Protein AF-A0A3B8P3C4-F1 (afdb_monomer_lite)

Sequence (128 aa):
MASTQLSDIFVADYYGTLEPVNSPEKTAVYESGIITRSATLDNIAKNGQGTSEISYWQDLDADEAPNISNDDPDDLGAVGKAEQGSMRARTLYLNKGYGVSDLTAELANAEPMQHIRNRFGTYWTRQW

pLDDT: mean 76.13, std 11.26, range [45.66, 89.75]

Secondary structure (DSSP, 8-state):
-----GGGS------------------HHHHTTSS---HHHHHHHHH--SEEEEEEEPPP-TTSPPPPP-S-TT-PPPPP---EEEEEEE-----------HHHHHHSSS-HHHHHHHHHHHHHHT--

Radius of gyration: 34.05 Å; chains: 1; bounding box: 85×37×102 Å

Foldseek 3Di:
DDDDDPVNDDDDDDDDDDDDDDDPDDLVVVVVCPDDDDPVVVVCLVPHAFKDKDKDKDDWDPPDDDDDDDDPPPDDDDDGDIDMDMDMDTHDDDDDDDDDDPVRCVPDPDRVVVVCVVCVVVVVSNVD

Structure (mmCIF, N/CA/C/O backbone):
data_AF-A0A3B8P3C4-F1
#
_entry.id   AF-A0A3B8P3C4-F1
#
loop_
_atom_site.group_PDB
_atom_site.id
_atom_site.type_symbol
_atom_site.label_atom_id
_atom_site.label_alt_id
_atom_site.label_comp_id
_atom_site.label_asym_id
_atom_site.label_entity_id
_atom_site.label_seq_id
_atom_site.pdbx_PDB_ins_code
_atom_site.Cartn_x
_atom_site.Cartn_y
_atom_site.Cartn_z
_atom_site.occupancy
_atom_site.B_iso_or_equiv
_atom_site.auth_seq_id
_atom_site.auth_comp_id
_atom_site.auth_asym_id
_atom_site.auth_atom_id
_atom_site.pdbx_PDB_model_num
ATOM 1 N N . MET A 1 1 ? -54.503 -25.398 50.250 1.00 50.31 1 MET A N 1
ATOM 2 C CA . MET A 1 1 ? -53.144 -24.949 50.617 1.00 50.31 1 MET A CA 1
ATOM 3 C C . MET A 1 1 ? -52.669 -24.013 49.527 1.00 50.31 1 MET A C 1
ATOM 5 O O . MET A 1 1 ? -52.810 -24.372 48.365 1.00 50.31 1 MET A O 1
ATOM 9 N N . ALA A 1 2 ? -52.205 -22.815 49.880 1.00 52.56 2 ALA A N 1
ATOM 10 C CA . ALA A 1 2 ? -51.597 -21.914 48.908 1.00 52.56 2 ALA A CA 1
ATOM 11 C C . ALA A 1 2 ? -50.245 -22.509 48.485 1.00 52.56 2 ALA A C 1
ATOM 13 O O . ALA A 1 2 ? -49.425 -22.831 49.341 1.00 52.56 2 ALA A O 1
ATOM 14 N N . SER A 1 3 ? -50.069 -22.725 47.184 1.00 59.00 3 SER A N 1
ATOM 15 C CA . SER A 1 3 ? -48.828 -23.209 46.579 1.00 59.00 3 SER A CA 1
ATOM 16 C C . SER A 1 3 ? -48.204 -22.045 45.835 1.00 59.00 3 SER A C 1
ATOM 18 O O . SER A 1 3 ? -48.900 -21.422 45.036 1.00 59.00 3 SER A O 1
ATOM 20 N N . THR A 1 4 ? -46.921 -21.782 46.068 1.00 52.06 4 THR A N 1
ATOM 21 C CA . THR A 1 4 ? -46.138 -20.818 45.288 1.00 52.06 4 THR A CA 1
ATOM 22 C C . THR A 1 4 ? -46.228 -21.171 43.803 1.00 52.06 4 THR A C 1
ATOM 24 O O . THR A 1 4 ? -46.015 -22.327 43.425 1.00 52.06 4 THR A O 1
ATOM 27 N N . GLN A 1 5 ? -46.591 -20.196 42.974 1.00 59.31 5 GLN A N 1
ATOM 28 C CA . GLN A 1 5 ? -46.675 -20.310 41.521 1.00 59.31 5 GLN A CA 1
ATOM 29 C C . GLN A 1 5 ? -45.519 -19.555 40.863 1.00 59.31 5 GLN A C 1
ATOM 31 O O . GLN A 1 5 ? -44.868 -18.720 41.483 1.00 59.31 5 GLN A O 1
ATOM 36 N N . LEU A 1 6 ? -45.259 -19.832 39.584 1.00 57.22 6 LEU A N 1
ATOM 37 C CA . LEU A 1 6 ? -44.193 -19.166 38.825 1.00 57.22 6 LEU A CA 1
ATOM 38 C C . LEU A 1 6 ? -44.382 -17.634 38.761 1.00 57.22 6 LEU A C 1
ATOM 40 O O . LEU A 1 6 ? -43.407 -16.908 38.627 1.00 57.22 6 LEU A O 1
ATOM 44 N N . SER A 1 7 ? -45.617 -17.143 38.918 1.00 68.25 7 SER A N 1
ATOM 45 C CA . SER A 1 7 ? -45.950 -15.717 39.057 1.00 68.25 7 SER A CA 1
ATOM 46 C C . SER A 1 7 ? -45.472 -15.080 40.364 1.00 68.25 7 SER A C 1
ATOM 48 O O . SER A 1 7 ? -45.366 -13.860 40.436 1.00 68.25 7 SER A O 1
ATOM 50 N N . ASP A 1 8 ? -45.202 -15.888 41.390 1.00 48.47 8 ASP A N 1
ATOM 51 C CA . ASP A 1 8 ? -44.795 -15.434 42.725 1.00 48.47 8 ASP A CA 1
ATOM 52 C C . ASP A 1 8 ? -43.263 -15.371 42.865 1.00 48.47 8 ASP A C 1
ATOM 54 O O . ASP A 1 8 ? -42.740 -15.053 43.934 1.00 48.47 8 ASP A O 1
ATOM 58 N N . ILE A 1 9 ? -42.531 -15.702 41.794 1.00 46.72 9 ILE A N 1
ATOM 59 C CA . ILE A 1 9 ? -41.072 -15.792 41.757 1.00 46.72 9 ILE A CA 1
ATOM 60 C C . ILE A 1 9 ? -40.543 -14.726 40.795 1.00 46.72 9 ILE A C 1
ATOM 62 O O . ILE A 1 9 ? -40.949 -14.653 39.638 1.00 46.72 9 ILE A O 1
ATOM 66 N N . PHE A 1 10 ? -39.610 -13.899 41.269 1.00 45.66 10 PHE A N 1
ATOM 67 C CA . PHE A 1 10 ? -38.938 -12.905 40.437 1.00 45.66 10 PHE A CA 1
ATOM 68 C C . PHE A 1 10 ? -37.973 -13.612 39.474 1.00 45.66 10 PHE A C 1
ATOM 70 O O . PHE A 1 10 ? -36.942 -14.141 39.893 1.00 45.66 10 PHE A O 1
ATOM 77 N N . VAL A 1 11 ? -38.318 -13.650 38.186 1.00 53.03 11 VAL A N 1
ATOM 78 C CA . VAL A 1 11 ? -37.453 -14.194 37.131 1.00 53.03 11 VAL A CA 1
ATOM 79 C C . VAL A 1 11 ? -36.516 -13.078 36.678 1.00 53.03 11 VAL A C 1
ATOM 81 O O . VAL A 1 11 ? -36.939 -12.140 36.009 1.00 53.03 11 VAL A O 1
ATOM 84 N N . ALA A 1 12 ? -35.253 -13.147 37.096 1.00 48.38 12 ALA A N 1
ATOM 85 C CA . ALA A 1 12 ? -34.224 -12.228 36.626 1.00 48.38 12 ALA A CA 1
ATOM 86 C C . ALA A 1 12 ? -33.730 -12.658 35.236 1.00 48.38 12 ALA A C 1
ATOM 88 O O . ALA A 1 12 ? -33.422 -13.833 35.025 1.00 48.38 12 ALA A O 1
ATOM 89 N N . ASP A 1 13 ? -33.613 -11.705 34.311 1.00 60.41 13 ASP A N 1
ATOM 90 C CA . ASP A 1 13 ? -32.976 -11.940 33.017 1.00 60.41 13 ASP A CA 1
ATOM 91 C C . ASP A 1 13 ? -31.482 -12.220 33.223 1.00 60.41 13 ASP A C 1
ATOM 93 O O . ASP A 1 13 ? -30.735 -11.400 33.764 1.00 60.41 13 ASP A O 1
ATOM 97 N N . TYR A 1 14 ? -31.037 -13.403 32.801 1.00 51.47 14 TYR A N 1
ATOM 98 C CA . TYR A 1 14 ? -29.622 -13.753 32.783 1.00 51.47 14 TYR A CA 1
ATOM 99 C C . TYR A 1 14 ? -28.960 -13.106 31.563 1.00 51.47 14 TYR A C 1
ATOM 101 O O . TYR A 1 14 ? -29.107 -13.574 30.434 1.00 51.47 14 TYR A O 1
ATOM 109 N N . TYR A 1 15 ? -28.207 -12.033 31.792 1.00 54.00 15 TYR A N 1
ATOM 110 C CA . TYR A 1 15 ? -27.326 -11.461 30.779 1.00 54.00 15 TYR A CA 1
ATOM 111 C C . TYR A 1 15 ? -26.005 -12.234 30.789 1.00 54.00 15 TYR A C 1
ATOM 113 O O . TYR A 1 15 ? -25.151 -12.024 31.649 1.00 54.00 15 TYR A O 1
ATOM 121 N N . GLY A 1 16 ? -25.863 -13.174 29.853 1.00 54.38 16 GLY A N 1
ATOM 122 C CA . GLY A 1 16 ? -24.617 -13.907 29.640 1.00 54.38 16 GLY A CA 1
ATOM 123 C C . GLY A 1 16 ? -23.479 -12.998 29.167 1.00 54.38 16 GLY A C 1
ATOM 124 O O . GLY A 1 16 ? -23.696 -11.879 28.697 1.00 54.38 16 GLY A O 1
ATOM 125 N N . THR A 1 17 ? -22.248 -13.491 29.277 1.00 56.47 17 THR A N 1
ATOM 126 C CA . THR A 1 17 ? -21.061 -12.801 28.767 1.00 56.47 17 THR A CA 1
ATOM 127 C C . THR A 1 17 ? -21.176 -12.558 27.260 1.00 56.47 17 THR A C 1
ATOM 129 O O . THR A 1 17 ? -21.578 -13.439 26.498 1.00 56.47 17 THR A O 1
ATOM 132 N N . LEU A 1 18 ? -20.829 -11.346 26.821 1.00 60.94 18 LEU A N 1
ATOM 133 C CA . LEU A 1 18 ? -20.836 -10.978 25.406 1.00 60.94 18 LEU A CA 1
ATOM 134 C C . LEU A 1 18 ? -19.676 -11.674 24.686 1.00 60.94 18 LEU A C 1
ATOM 136 O O . LEU A 1 18 ? -18.533 -11.215 24.744 1.00 60.94 18 LEU A O 1
ATOM 140 N N . GLU A 1 19 ? -19.970 -12.772 23.992 1.00 62.88 19 GLU A N 1
ATOM 141 C CA . GLU A 1 19 ? -18.976 -13.447 23.163 1.00 62.88 19 GLU A CA 1
ATOM 142 C C . GLU A 1 19 ? -18.630 -12.603 21.924 1.00 62.88 19 GLU A C 1
ATOM 144 O O . GLU A 1 19 ? -19.512 -12.103 21.214 1.00 62.88 19 GLU A O 1
ATOM 149 N N . PRO A 1 20 ? -17.338 -12.422 21.621 1.00 61.97 20 PRO A N 1
ATOM 150 C CA . PRO A 1 20 ? -16.914 -11.550 20.544 1.00 61.97 20 PRO A CA 1
ATOM 151 C C . PRO A 1 20 ? -17.079 -12.250 19.176 1.00 61.97 20 PRO A C 1
ATOM 153 O O . PRO A 1 20 ? -16.346 -13.179 18.847 1.00 61.97 20 PRO A O 1
ATOM 156 N N . VAL A 1 21 ? -17.972 -11.757 18.306 1.00 69.31 21 VAL A N 1
ATOM 157 C CA . VAL A 1 21 ? -18.199 -12.326 16.956 1.00 69.31 21 VAL A CA 1
ATOM 158 C C . VAL A 1 21 ? -17.072 -11.943 15.995 1.00 69.31 21 VAL A C 1
ATOM 160 O O . VAL A 1 21 ? -16.884 -10.770 15.671 1.00 69.31 21 VAL A O 1
ATOM 163 N N . ASN A 1 22 ? -16.246 -12.901 15.576 1.00 65.88 22 ASN A N 1
ATOM 164 C CA . ASN A 1 22 ? -15.183 -12.664 14.591 1.00 65.88 22 ASN A CA 1
ATOM 165 C C . ASN A 1 22 ? -15.761 -12.649 13.168 1.00 65.88 22 ASN A C 1
ATOM 167 O O . ASN A 1 22 ? -16.522 -13.541 12.807 1.00 65.88 22 ASN A O 1
ATOM 171 N N . SER A 1 23 ? -15.367 -11.672 12.342 1.00 69.25 23 SER A N 1
ATOM 172 C CA . SER A 1 23 ? -15.665 -11.742 10.902 1.00 69.25 23 SER A CA 1
ATOM 173 C C . SER A 1 23 ? -14.851 -12.887 10.271 1.00 69.25 23 SER A C 1
ATOM 175 O O . SER A 1 23 ? -13.637 -12.926 10.511 1.00 69.25 23 SER A O 1
ATOM 177 N N . PRO A 1 24 ? -15.476 -13.789 9.485 1.00 61.53 24 PRO A N 1
ATOM 178 C CA . PRO A 1 24 ? -14.837 -14.974 8.902 1.00 61.53 24 PRO A CA 1
ATOM 179 C C . PRO A 1 24 ? -13.976 -14.683 7.658 1.00 61.53 24 PRO A C 1
ATOM 181 O O . PRO A 1 24 ? -13.549 -15.608 6.969 1.00 61.53 24 PRO A O 1
ATOM 184 N N . GLU A 1 25 ? -13.718 -13.415 7.341 1.00 66.56 25 GLU A N 1
ATOM 185 C CA . GLU A 1 25 ? -12.934 -13.022 6.170 1.00 66.56 25 GLU A CA 1
ATOM 186 C C . GLU A 1 25 ? -11.471 -13.479 6.273 1.00 66.56 25 GLU A C 1
ATOM 188 O O . GLU A 1 25 ? -10.731 -13.062 7.171 1.00 66.56 25 GLU A O 1
ATOM 193 N N . LYS A 1 26 ? -11.049 -14.310 5.310 1.00 62.34 26 LYS A N 1
ATOM 194 C CA . LYS A 1 26 ? -9.643 -14.650 5.070 1.00 62.34 26 LYS A CA 1
ATOM 195 C C . LYS A 1 26 ? -8.988 -13.583 4.197 1.00 62.34 26 LYS A C 1
ATOM 197 O O . LYS A 1 26 ? -9.510 -13.224 3.144 1.00 62.34 26 LYS A O 1
ATOM 202 N N . THR A 1 27 ? -7.803 -13.136 4.589 1.00 65.06 27 THR A N 1
ATOM 203 C CA . THR A 1 27 ? -6.969 -12.170 3.856 1.00 65.06 27 THR A CA 1
ATOM 204 C C . THR A 1 27 ? -6.192 -12.848 2.723 1.00 65.06 27 THR A C 1
ATOM 206 O O . THR A 1 27 ? -4.969 -12.774 2.656 1.00 65.06 27 THR A O 1
ATOM 209 N N . ALA A 1 28 ? -6.910 -13.519 1.816 1.00 65.19 28 ALA A N 1
ATOM 210 C CA . ALA A 1 28 ? -6.317 -14.316 0.740 1.00 65.19 28 ALA A CA 1
ATOM 211 C C . ALA A 1 28 ? -5.484 -13.480 -0.249 1.00 65.19 28 ALA A C 1
ATOM 213 O O . ALA A 1 28 ? -4.535 -13.990 -0.833 1.00 65.19 28 ALA A O 1
ATOM 214 N N . VAL A 1 29 ? -5.794 -12.188 -0.420 1.00 68.62 29 VAL A N 1
ATOM 215 C CA . VAL A 1 29 ? -5.044 -11.307 -1.333 1.00 68.62 29 VAL A CA 1
ATOM 216 C C . VAL A 1 29 ? -3.625 -11.053 -0.828 1.00 68.62 29 VAL A C 1
ATOM 218 O O . VAL A 1 29 ? -2.681 -11.144 -1.608 1.00 68.62 29 VAL A O 1
ATOM 221 N N . TYR A 1 30 ? -3.447 -10.817 0.472 1.00 68.25 30 TYR A N 1
ATOM 222 C CA . TYR A 1 30 ? -2.117 -10.628 1.055 1.00 68.25 30 TYR A CA 1
ATOM 223 C C . TYR A 1 30 ? -1.265 -11.903 0.951 1.00 68.25 30 TYR A C 1
ATOM 225 O O . TYR A 1 30 ? -0.082 -11.843 0.633 1.00 68.25 30 TYR A O 1
ATOM 233 N N . GLU A 1 31 ? -1.886 -13.069 1.142 1.00 70.75 31 GLU A N 1
ATOM 234 C CA . GLU A 1 31 ? -1.220 -14.376 1.054 1.00 70.75 31 GLU A CA 1
ATOM 235 C C . GLU A 1 31 ? -0.958 -14.833 -0.392 1.00 70.75 31 GLU A C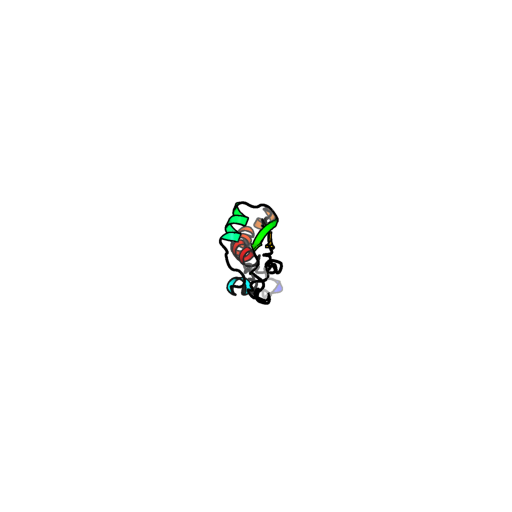 1
ATOM 237 O O . GLU A 1 31 ? -0.112 -15.693 -0.622 1.00 70.75 31 GLU A O 1
ATOM 242 N N . SER A 1 32 ? -1.648 -14.252 -1.380 1.00 75.56 32 SER A N 1
ATOM 243 C CA . SER A 1 32 ? -1.561 -14.662 -2.790 1.00 75.56 32 SER A CA 1
ATOM 244 C C . SER A 1 32 ? -0.250 -14.289 -3.496 1.00 75.56 32 SER A C 1
ATOM 246 O O . SER A 1 32 ? -0.038 -14.696 -4.635 1.00 75.56 32 SER A O 1
ATOM 248 N N . GLY A 1 33 ? 0.623 -13.498 -2.860 1.00 72.25 33 GLY A N 1
ATOM 249 C CA . GLY A 1 33 ? 1.892 -13.051 -3.448 1.00 72.25 33 GLY A CA 1
ATOM 250 C C . GLY A 1 33 ? 1.764 -11.931 -4.489 1.00 72.25 33 GLY A C 1
ATOM 251 O O . GLY A 1 33 ? 2.781 -11.462 -4.994 1.00 72.25 33 GLY A O 1
ATOM 252 N N . ILE A 1 34 ? 0.543 -11.452 -4.771 1.00 75.81 34 ILE A N 1
ATOM 253 C CA . ILE A 1 34 ? 0.304 -10.242 -5.583 1.00 75.81 34 ILE A CA 1
ATOM 254 C C . ILE A 1 34 ? 1.019 -9.030 -4.964 1.00 75.81 34 ILE A C 1
ATOM 256 O O . ILE A 1 34 ? 1.524 -8.161 -5.671 1.00 75.81 34 ILE A O 1
ATOM 260 N N . ILE A 1 35 ? 1.094 -8.991 -3.632 1.00 76.88 35 ILE A N 1
ATOM 261 C CA . ILE A 1 35 ? 1.835 -7.981 -2.885 1.00 76.88 35 ILE A CA 1
ATOM 262 C C . ILE A 1 35 ? 3.238 -8.526 -2.627 1.00 76.88 35 ILE A C 1
ATOM 264 O O . ILE A 1 35 ? 3.431 -9.415 -1.799 1.00 76.88 35 ILE A O 1
ATOM 268 N N . THR A 1 36 ? 4.226 -7.975 -3.327 1.00 80.50 36 THR A N 1
ATOM 269 C CA . THR A 1 36 ? 5.637 -8.307 -3.121 1.00 80.50 36 THR A CA 1
ATOM 270 C C . THR A 1 36 ? 6.420 -7.092 -2.648 1.00 80.50 36 THR A C 1
ATOM 272 O O . THR A 1 36 ? 6.160 -5.952 -3.044 1.00 80.50 36 THR A O 1
ATOM 275 N N . ARG A 1 37 ? 7.394 -7.338 -1.775 1.00 81.19 37 ARG A N 1
ATOM 276 C CA . ARG A 1 37 ? 8.269 -6.299 -1.247 1.00 81.19 37 ARG A CA 1
ATOM 277 C C . ARG A 1 37 ? 9.425 -6.065 -2.211 1.00 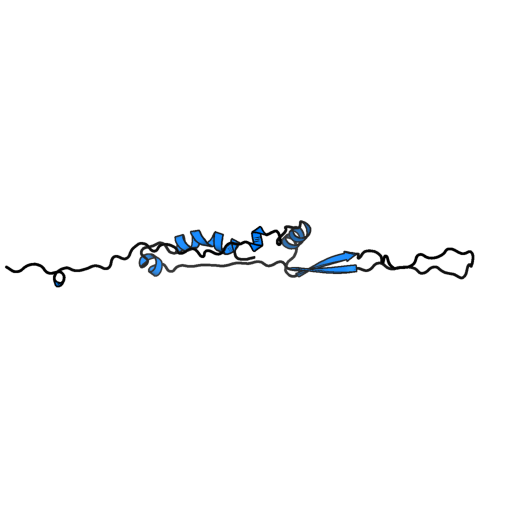81.19 37 ARG A C 1
ATOM 279 O O . ARG A 1 37 ? 10.171 -6.986 -2.526 1.00 81.19 37 ARG A O 1
ATOM 286 N N . SER A 1 38 ? 9.605 -4.815 -2.627 1.00 84.19 38 SER A N 1
ATOM 287 C CA . SER A 1 38 ? 10.715 -4.391 -3.480 1.00 84.19 38 SER A CA 1
ATOM 288 C C . SER A 1 38 ? 11.644 -3.440 -2.727 1.00 84.19 38 SER A C 1
ATOM 290 O O . SER A 1 38 ? 11.189 -2.479 -2.106 1.00 84.19 38 SER A O 1
ATOM 292 N N . ALA A 1 39 ? 12.956 -3.673 -2.818 1.00 87.31 39 ALA A N 1
ATOM 293 C CA . ALA A 1 39 ? 13.966 -2.828 -2.177 1.00 87.31 39 ALA A CA 1
ATOM 294 C C . ALA A 1 39 ? 13.942 -1.376 -2.696 1.00 87.31 39 ALA A C 1
ATOM 296 O O . ALA A 1 39 ? 14.222 -0.437 -1.950 1.00 87.31 39 ALA A O 1
ATOM 297 N N . THR A 1 40 ? 13.570 -1.169 -3.962 1.00 82.75 40 THR A N 1
ATOM 298 C CA . THR A 1 40 ? 13.409 0.167 -4.552 1.00 82.75 40 THR A CA 1
ATOM 299 C C . THR A 1 40 ? 12.226 0.906 -3.931 1.00 82.75 40 THR A C 1
ATOM 301 O O . THR A 1 40 ? 12.360 2.074 -3.566 1.00 82.75 40 THR A O 1
ATOM 304 N N . LEU A 1 41 ? 11.094 0.220 -3.735 1.00 83.25 41 LEU A N 1
ATOM 305 C CA . LEU A 1 41 ? 9.918 0.795 -3.075 1.00 83.25 41 LEU A CA 1
ATOM 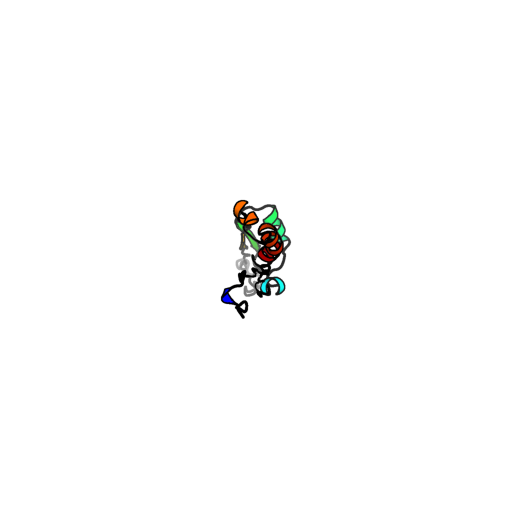306 C C . LEU A 1 41 ? 10.178 1.076 -1.587 1.00 83.25 41 LEU A C 1
ATOM 308 O O . LEU A 1 41 ? 9.740 2.106 -1.083 1.00 83.25 41 LEU A O 1
ATOM 312 N N . ASP A 1 42 ? 10.960 0.233 -0.906 1.00 85.50 42 ASP A N 1
ATOM 313 C CA . ASP A 1 42 ? 11.386 0.476 0.480 1.00 85.50 42 ASP A CA 1
ATOM 314 C C . ASP A 1 42 ? 12.203 1.769 0.618 1.00 85.50 42 ASP A C 1
ATOM 316 O O . ASP A 1 42 ? 12.023 2.528 1.573 1.00 85.50 42 ASP A O 1
ATOM 320 N N . ASN A 1 43 ? 13.107 2.039 -0.327 1.00 83.81 43 ASN A N 1
ATOM 321 C CA . ASN A 1 43 ? 13.894 3.273 -0.325 1.00 83.81 43 ASN A CA 1
ATOM 322 C C . ASN A 1 43 ? 13.028 4.507 -0.602 1.00 83.81 43 ASN A C 1
ATOM 324 O O . ASN A 1 43 ? 13.251 5.551 0.013 1.00 83.81 43 ASN A O 1
ATOM 328 N N . ILE A 1 44 ? 12.023 4.381 -1.472 1.00 84.00 44 ILE A N 1
ATOM 329 C CA . ILE A 1 44 ? 11.044 5.444 -1.730 1.00 84.00 44 ILE A CA 1
ATOM 330 C C . ILE A 1 44 ? 10.203 5.710 -0.479 1.00 84.00 44 ILE A C 1
ATOM 332 O O . ILE A 1 44 ? 10.045 6.862 -0.091 1.00 84.00 44 ILE A O 1
ATOM 336 N N . ALA A 1 45 ? 9.741 4.668 0.212 1.00 83.31 45 ALA A N 1
ATOM 337 C CA . ALA A 1 45 ? 8.959 4.814 1.438 1.00 83.31 45 ALA A CA 1
ATOM 338 C C . ALA A 1 45 ? 9.754 5.455 2.593 1.00 83.31 45 ALA A C 1
ATOM 340 O O . ALA A 1 45 ? 9.174 6.146 3.430 1.00 83.31 45 ALA A O 1
ATOM 341 N N . LYS A 1 46 ? 11.079 5.248 2.646 1.00 81.81 46 LYS A N 1
ATOM 342 C CA . LYS A 1 46 ? 11.961 5.841 3.669 1.00 81.81 46 LYS A CA 1
ATOM 343 C C . LYS A 1 46 ? 12.284 7.314 3.425 1.00 81.81 46 LYS A C 1
ATOM 345 O O . LYS A 1 46 ? 12.430 8.057 4.390 1.00 81.81 46 LYS A O 1
ATOM 350 N N . ASN A 1 47 ? 12.441 7.716 2.165 1.00 72.81 47 ASN A N 1
ATOM 351 C CA . ASN A 1 47 ? 12.986 9.032 1.810 1.00 72.81 47 ASN A CA 1
ATOM 352 C C . ASN A 1 47 ? 11.963 9.968 1.147 1.00 72.81 47 ASN A C 1
ATOM 354 O O . ASN A 1 47 ? 12.198 11.172 1.077 1.00 72.81 47 ASN A O 1
ATOM 358 N N . GLY A 1 48 ? 10.851 9.437 0.638 1.00 65.44 48 GLY A N 1
ATOM 359 C CA . GLY A 1 48 ? 9.851 10.176 -0.125 1.00 65.44 48 GLY A CA 1
ATOM 360 C C . GLY A 1 48 ? 8.550 10.393 0.646 1.00 65.44 48 GLY A C 1
ATOM 361 O O . GLY A 1 48 ? 7.986 9.464 1.223 1.00 65.44 48 GLY A O 1
ATOM 362 N N . GLN A 1 49 ? 8.036 11.624 0.599 1.00 66.69 49 GLN A N 1
ATOM 363 C CA . GLN A 1 49 ? 6.663 11.948 0.988 1.00 66.69 49 GLN A CA 1
ATOM 364 C C . GLN A 1 49 ? 5.814 12.131 -0.278 1.00 66.69 49 GLN A C 1
ATOM 366 O O . GLN A 1 49 ? 6.210 12.847 -1.195 1.00 66.69 49 GLN A O 1
ATOM 371 N N . GLY A 1 50 ? 4.634 11.508 -0.330 1.00 75.06 50 GLY A N 1
ATOM 372 C CA . GLY A 1 50 ? 3.702 11.666 -1.450 1.00 75.06 50 GLY A CA 1
ATOM 373 C C . GLY A 1 50 ? 4.003 10.754 -2.642 1.00 75.06 50 GLY A C 1
ATOM 374 O O . GLY A 1 50 ? 4.212 9.556 -2.462 1.00 75.06 50 GLY A O 1
ATOM 375 N N . THR A 1 51 ? 3.933 11.300 -3.859 1.00 80.19 51 THR A N 1
ATOM 376 C CA . THR A 1 51 ? 4.132 10.556 -5.114 1.00 80.19 51 THR A CA 1
ATOM 377 C C . THR A 1 51 ? 5.581 10.693 -5.580 1.00 80.19 51 THR A C 1
ATOM 379 O O . THR A 1 51 ? 6.096 11.804 -5.665 1.00 80.19 51 THR A O 1
ATOM 382 N N . SER A 1 52 ? 6.231 9.583 -5.908 1.00 80.50 52 SER A N 1
ATOM 383 C CA . SER A 1 52 ? 7.581 9.528 -6.470 1.00 80.50 52 SER A CA 1
ATOM 384 C C . SER A 1 52 ? 7.543 8.971 -7.886 1.00 80.50 52 SER A C 1
ATOM 386 O O . SER A 1 52 ? 6.735 8.095 -8.191 1.00 80.50 52 SER A O 1
ATOM 388 N N . GLU A 1 53 ? 8.418 9.477 -8.746 1.00 83.69 53 GLU A N 1
ATOM 389 C CA . GLU A 1 53 ? 8.550 9.035 -10.131 1.00 83.69 53 GLU A CA 1
ATOM 390 C C . GLU A 1 53 ? 9.870 8.277 -10.303 1.00 83.69 53 GLU A C 1
ATOM 392 O O . GLU A 1 53 ? 10.921 8.730 -9.854 1.00 83.69 53 GLU A O 1
ATOM 397 N N . ILE A 1 54 ? 9.793 7.088 -10.896 1.00 83.81 54 ILE A N 1
ATOM 398 C CA . ILE A 1 54 ? 10.919 6.200 -11.171 1.00 83.81 54 ILE A CA 1
ATOM 399 C C . ILE A 1 54 ? 11.090 6.162 -12.686 1.00 83.81 54 ILE A C 1
ATOM 401 O O . ILE A 1 54 ? 10.252 5.591 -13.385 1.00 83.81 54 ILE A O 1
ATOM 405 N N . SER A 1 55 ? 12.161 6.766 -13.189 1.00 85.94 55 SER A N 1
ATOM 406 C CA . SER A 1 55 ? 12.506 6.702 -14.610 1.00 85.94 55 SER A CA 1
ATOM 407 C C . SER A 1 55 ? 13.293 5.436 -14.925 1.00 85.94 55 SER A C 1
ATOM 409 O O . SER A 1 55 ? 14.095 4.972 -14.111 1.00 85.94 55 SER A O 1
ATOM 411 N N . TYR A 1 56 ? 13.080 4.890 -16.116 1.00 86.75 56 TYR A N 1
ATOM 412 C CA . TYR A 1 56 ? 13.814 3.740 -16.632 1.00 86.75 56 TYR A CA 1
ATOM 413 C C . TYR A 1 56 ? 14.046 3.895 -18.136 1.00 86.75 56 TYR A C 1
ATOM 415 O O . TYR A 1 56 ? 13.285 4.576 -18.823 1.00 86.75 56 TYR A O 1
ATOM 423 N N . TRP A 1 57 ? 15.108 3.274 -18.640 1.00 88.81 57 TRP A N 1
ATOM 424 C CA . TRP A 1 57 ? 15.362 3.189 -20.075 1.00 88.81 57 TRP A CA 1
ATOM 425 C C . TRP A 1 57 ? 14.567 2.032 -20.670 1.00 88.81 57 TRP A C 1
ATOM 427 O O . TRP A 1 57 ? 14.533 0.948 -20.086 1.00 88.81 57 TRP A O 1
ATOM 437 N N . GLN A 1 58 ? 13.925 2.283 -21.806 1.00 87.94 58 GLN A N 1
ATOM 438 C CA . GLN A 1 58 ? 13.364 1.229 -22.639 1.00 87.94 58 GLN A CA 1
ATOM 439 C C . GLN A 1 58 ? 14.494 0.454 -23.314 1.00 87.94 58 GLN A C 1
ATOM 441 O O . GLN A 1 58 ? 15.613 0.959 -23.450 1.00 87.94 58 GLN A O 1
ATOM 446 N N . ASP A 1 59 ? 14.186 -0.769 -23.729 1.00 89.00 59 ASP A N 1
ATOM 447 C CA . ASP A 1 59 ? 15.089 -1.519 -24.593 1.00 89.00 59 ASP A CA 1
ATOM 448 C C . ASP A 1 59 ? 15.181 -0.861 -25.981 1.00 89.00 59 ASP A C 1
ATOM 450 O O . ASP A 1 59 ? 14.349 -0.022 -26.344 1.00 89.00 59 ASP A O 1
ATOM 454 N N . LEU A 1 60 ? 16.213 -1.220 -26.742 1.00 87.44 60 LEU A N 1
ATOM 455 C CA . LEU A 1 60 ? 16.358 -0.782 -28.128 1.00 87.44 60 LEU A CA 1
ATOM 456 C C . LEU A 1 60 ? 15.287 -1.444 -29.002 1.00 87.44 60 LEU A C 1
ATOM 458 O O . LEU A 1 60 ? 14.878 -2.578 -28.747 1.00 87.44 60 LEU A O 1
ATOM 462 N N . ASP A 1 61 ? 14.841 -0.734 -30.039 1.00 85.12 61 ASP A N 1
ATOM 463 C CA . ASP A 1 61 ? 13.870 -1.276 -30.985 1.00 85.12 61 ASP A CA 1
ATOM 464 C C . ASP A 1 61 ? 14.501 -2.433 -31.774 1.00 85.12 61 ASP A C 1
ATOM 466 O O . ASP A 1 61 ? 15.450 -2.248 -32.537 1.00 85.12 61 ASP A O 1
ATOM 470 N N . ALA A 1 62 ? 13.991 -3.645 -31.557 1.00 84.62 62 ALA A N 1
ATOM 471 C CA . ALA A 1 62 ? 14.495 -4.853 -32.200 1.00 84.62 62 ALA A CA 1
ATOM 472 C C . ALA A 1 62 ? 14.041 -4.987 -33.663 1.00 84.62 62 ALA A C 1
ATOM 474 O O . ALA A 1 62 ? 14.619 -5.787 -34.401 1.00 84.62 62 ALA A O 1
ATOM 475 N N . ASP A 1 63 ? 13.027 -4.221 -34.076 1.00 85.50 63 ASP A N 1
ATOM 476 C CA . ASP A 1 63 ? 12.531 -4.196 -35.451 1.00 85.50 63 ASP A CA 1
ATOM 477 C C . ASP A 1 63 ? 13.287 -3.163 -36.315 1.00 85.50 63 ASP A C 1
ATOM 479 O O . ASP A 1 63 ? 13.110 -3.126 -37.538 1.00 85.50 63 ASP A O 1
ATOM 483 N N . GLU A 1 64 ? 14.160 -2.340 -35.713 1.00 84.62 64 GLU A N 1
ATOM 484 C CA . GLU A 1 64 ? 15.009 -1.396 -36.441 1.00 84.62 64 GLU A CA 1
ATOM 485 C C . GLU A 1 64 ? 16.034 -2.153 -37.30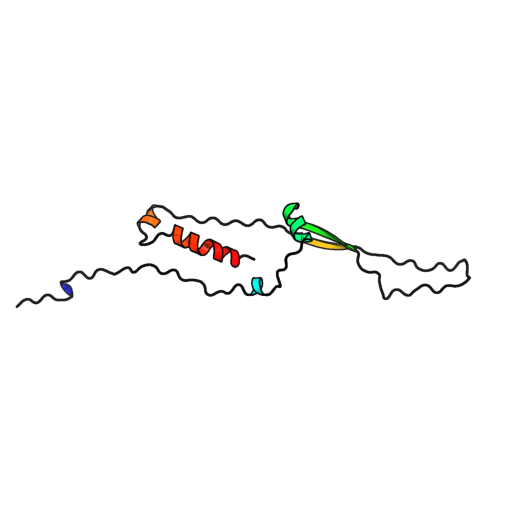3 1.00 84.62 64 GLU A C 1
ATOM 487 O O . GLU A 1 64 ? 16.862 -2.930 -36.818 1.00 84.62 64 GLU A O 1
ATOM 492 N N . ALA A 1 65 ? 15.970 -1.940 -38.622 1.00 81.19 65 ALA A N 1
ATOM 493 C CA . ALA A 1 65 ? 16.839 -2.634 -39.561 1.00 81.19 65 ALA A CA 1
ATOM 494 C C . ALA A 1 65 ? 18.306 -2.197 -39.381 1.00 81.19 65 ALA A C 1
ATOM 496 O O . ALA A 1 65 ? 18.588 -0.998 -39.323 1.00 81.19 65 ALA A O 1
ATOM 497 N N . PRO A 1 66 ? 19.266 -3.139 -39.357 1.00 83.44 66 PRO A N 1
ATOM 498 C CA . PRO A 1 66 ? 20.675 -2.787 -39.303 1.00 83.44 66 PRO A CA 1
ATOM 499 C C . PRO A 1 66 ? 21.102 -2.078 -40.592 1.00 83.44 66 PRO A C 1
ATOM 501 O O . PRO A 1 66 ? 20.660 -2.424 -41.690 1.00 83.44 66 PRO A O 1
ATOM 504 N N . ASN A 1 67 ? 22.025 -1.126 -40.463 1.00 85.19 67 ASN A N 1
ATOM 505 C CA . ASN A 1 67 ? 22.612 -0.459 -41.620 1.00 85.19 67 ASN A CA 1
ATOM 506 C C . ASN A 1 67 ? 23.424 -1.452 -42.466 1.00 85.19 67 ASN A C 1
ATOM 508 O O . ASN A 1 67 ? 24.237 -2.217 -41.939 1.00 85.19 67 ASN A O 1
ATOM 512 N N . ILE A 1 68 ? 23.239 -1.408 -43.786 1.00 83.50 68 ILE A N 1
ATOM 513 C CA . ILE A 1 68 ? 24.051 -2.168 -44.741 1.00 83.50 68 ILE A CA 1
ATOM 514 C C . ILE A 1 68 ? 25.290 -1.337 -45.068 1.00 83.50 68 ILE A C 1
ATOM 516 O O . ILE A 1 68 ? 25.174 -0.220 -45.559 1.00 83.50 68 ILE A O 1
ATOM 520 N N . SER A 1 69 ? 26.480 -1.872 -44.799 1.00 84.75 69 SER A N 1
ATOM 521 C CA . SER A 1 69 ? 27.733 -1.180 -45.114 1.00 84.75 69 SER A CA 1
ATOM 522 C C . SER A 1 69 ? 27.996 -1.158 -46.622 1.00 84.75 69 SER A C 1
ATOM 524 O O . SER A 1 69 ? 27.927 -2.200 -47.277 1.00 84.75 69 SER A O 1
ATOM 526 N N . ASN A 1 70 ? 28.357 0.007 -47.152 1.00 86.19 70 ASN A N 1
ATOM 527 C CA . ASN A 1 70 ? 28.842 0.192 -48.518 1.00 86.19 70 ASN A CA 1
ATOM 528 C C . ASN A 1 70 ? 30.019 1.188 -48.540 1.00 86.19 70 ASN A C 1
ATOM 530 O O . ASN A 1 70 ? 30.459 1.658 -47.489 1.00 86.19 70 ASN A O 1
ATOM 534 N N . ASP A 1 71 ? 30.588 1.415 -49.723 1.00 83.25 71 ASP A N 1
ATOM 535 C CA . ASP A 1 71 ? 31.736 2.293 -49.966 1.00 83.25 71 ASP A CA 1
ATOM 536 C C . ASP A 1 71 ? 31.346 3.673 -50.524 1.00 83.25 71 ASP A C 1
ATOM 538 O O . ASP A 1 71 ? 32.233 4.438 -50.912 1.00 83.25 71 ASP A O 1
ATOM 542 N N . ASP A 1 72 ? 30.050 4.008 -50.541 1.00 84.94 72 ASP A N 1
ATOM 543 C CA . ASP A 1 72 ? 29.566 5.329 -50.936 1.00 84.94 72 ASP A CA 1
ATOM 544 C C . ASP A 1 72 ? 29.797 6.325 -49.782 1.00 84.94 72 ASP A C 1
ATOM 546 O O . ASP A 1 72 ? 29.221 6.170 -48.703 1.00 84.94 72 ASP A O 1
ATOM 550 N N . PRO A 1 73 ? 30.655 7.346 -49.959 1.00 81.56 73 PRO A N 1
ATOM 551 C CA . PRO A 1 73 ? 30.963 8.300 -48.898 1.00 81.56 73 PRO A CA 1
ATOM 552 C C . PRO A 1 73 ? 29.780 9.200 -48.509 1.00 81.56 73 PRO A C 1
ATOM 554 O O . PRO A 1 73 ? 29.842 9.820 -47.445 1.00 81.56 73 PRO A O 1
ATOM 557 N N . ASP A 1 74 ? 28.736 9.285 -49.340 1.00 85.88 74 ASP A N 1
ATOM 558 C CA . ASP A 1 74 ? 27.552 10.107 -49.081 1.00 85.88 74 ASP A CA 1
ATOM 559 C C . ASP A 1 74 ? 26.395 9.310 -48.435 1.00 85.88 74 ASP A C 1
ATOM 561 O O . ASP A 1 74 ? 25.433 9.917 -47.953 1.00 85.88 74 ASP A O 1
ATOM 565 N N . ASP A 1 75 ? 26.479 7.972 -48.366 1.00 82.56 75 ASP A N 1
ATOM 566 C CA . ASP A 1 75 ? 25.475 7.134 -47.696 1.00 82.56 75 ASP A CA 1
ATOM 567 C C . ASP A 1 75 ? 25.755 7.018 -46.188 1.00 82.56 75 ASP A C 1
ATOM 569 O O . ASP A 1 75 ? 26.571 6.225 -45.708 1.00 82.56 75 ASP A O 1
ATOM 573 N N . LEU A 1 76 ? 25.068 7.860 -45.413 1.00 79.69 76 LEU A N 1
ATOM 574 C CA . LEU A 1 76 ? 25.153 7.888 -43.957 1.00 79.69 76 LEU A CA 1
ATOM 575 C C . LEU A 1 76 ? 24.094 6.963 -43.349 1.00 79.69 76 LEU A C 1
ATOM 577 O O . LEU A 1 76 ? 22.895 7.220 -43.449 1.00 79.69 76 LEU A O 1
ATOM 581 N N . GLY A 1 77 ? 24.549 5.925 -42.643 1.00 80.12 77 GLY A N 1
ATOM 582 C CA . GLY A 1 77 ? 23.667 4.988 -41.947 1.00 80.12 77 GLY A CA 1
ATOM 583 C C . GLY A 1 77 ? 22.717 5.675 -40.959 1.00 80.12 77 GLY A C 1
ATOM 584 O O . GLY A 1 77 ? 23.090 6.626 -40.263 1.00 80.12 77 GLY A O 1
ATOM 585 N N . ALA A 1 78 ? 21.488 5.164 -40.870 1.00 83.19 78 ALA A N 1
ATOM 586 C CA . ALA A 1 78 ? 20.495 5.661 -39.930 1.00 83.19 78 ALA A CA 1
ATOM 587 C C . ALA A 1 78 ? 20.956 5.420 -38.484 1.00 83.19 78 ALA A C 1
ATOM 589 O O . ALA A 1 78 ? 21.506 4.366 -38.154 1.00 83.19 78 ALA A O 1
ATOM 590 N N . VAL A 1 79 ? 20.755 6.415 -37.619 1.00 82.75 79 VAL A N 1
ATOM 591 C CA . VAL A 1 79 ? 21.100 6.331 -36.196 1.00 82.75 79 VAL A CA 1
ATOM 592 C C . VAL A 1 79 ? 19.823 6.106 -35.397 1.00 82.75 79 VAL A C 1
ATOM 594 O O . VAL A 1 79 ? 18.944 6.971 -35.384 1.00 82.75 79 VAL A O 1
ATOM 597 N N . GLY A 1 80 ? 19.754 4.968 -34.710 1.00 82.25 80 GLY A N 1
ATOM 598 C CA . GLY A 1 80 ? 18.668 4.650 -33.788 1.00 82.25 80 GLY A CA 1
ATOM 599 C C . GLY A 1 80 ? 18.681 5.512 -32.524 1.00 82.25 80 GLY A C 1
ATOM 600 O O . GLY A 1 80 ? 19.641 6.232 -32.226 1.00 82.25 80 GLY A O 1
ATOM 601 N N . LYS A 1 81 ? 17.603 5.433 -31.739 1.00 84.25 81 LYS A N 1
ATOM 602 C CA . LYS A 1 81 ? 17.451 6.170 -30.473 1.00 84.25 81 LYS A CA 1
ATOM 603 C C . LYS A 1 81 ? 17.003 5.255 -29.337 1.00 84.25 81 LYS A C 1
ATOM 605 O O . LYS A 1 81 ? 16.260 4.307 -29.549 1.00 84.25 81 LYS A O 1
ATOM 610 N N . ALA A 1 82 ? 17.408 5.603 -28.119 1.00 86.75 82 ALA A N 1
ATOM 611 C CA . ALA A 1 82 ? 16.875 5.012 -26.895 1.00 86.75 82 ALA A CA 1
ATOM 612 C C . ALA A 1 82 ? 15.868 5.970 -26.248 1.00 86.75 82 ALA A C 1
ATOM 614 O O . ALA A 1 82 ? 16.070 7.189 -26.245 1.00 86.75 82 ALA A O 1
ATOM 615 N N . GLU A 1 83 ? 14.804 5.424 -25.666 1.00 89.06 83 GLU A N 1
ATOM 616 C CA . GLU A 1 83 ? 13.747 6.200 -25.015 1.00 89.06 83 GLU A CA 1
ATOM 617 C C . GLU A 1 83 ? 13.687 5.910 -23.513 1.00 89.06 83 GLU A C 1
ATOM 619 O O . GLU A 1 83 ? 14.061 4.832 -23.051 1.00 89.06 83 GLU A O 1
ATOM 624 N N . GLN A 1 84 ? 13.211 6.881 -22.731 1.00 89.75 84 GLN A N 1
ATOM 625 C CA . GLN A 1 84 ? 12.930 6.682 -21.309 1.00 89.75 84 GLN A CA 1
ATOM 626 C C . GLN A 1 84 ? 11.428 6.639 -21.057 1.00 89.75 84 GLN A C 1
ATOM 628 O O . GLN A 1 84 ? 10.673 7.457 -21.580 1.00 89.75 84 GLN A O 1
ATOM 633 N N . GLY A 1 85 ? 11.016 5.712 -20.198 1.00 89.12 85 GLY A N 1
ATOM 634 C CA . GLY A 1 85 ? 9.696 5.692 -19.585 1.00 89.12 85 GLY A CA 1
ATOM 635 C C . GLY A 1 85 ? 9.752 6.139 -18.126 1.00 89.12 85 GLY A C 1
ATOM 636 O O . GLY A 1 85 ? 10.821 6.214 -17.513 1.00 89.12 85 GLY A O 1
ATOM 637 N N . SER A 1 86 ? 8.582 6.396 -17.542 1.00 86.94 86 SER A N 1
ATOM 638 C CA . SER A 1 86 ? 8.459 6.650 -16.109 1.00 86.94 86 SER A CA 1
ATOM 639 C C . SER A 1 86 ? 7.338 5.834 -15.469 1.00 86.94 86 SER A C 1
ATOM 641 O O . SER A 1 86 ? 6.330 5.496 -16.090 1.00 86.94 86 SER A O 1
ATOM 643 N N . MET A 1 87 ? 7.540 5.481 -14.204 1.00 86.50 87 MET A N 1
ATOM 644 C CA . MET A 1 87 ? 6.562 4.840 -13.330 1.00 86.50 87 MET A CA 1
ATOM 645 C C . MET A 1 87 ? 6.302 5.740 -12.127 1.00 86.50 87 MET A C 1
ATOM 647 O O . MET A 1 87 ? 7.211 6.409 -11.646 1.00 86.50 87 MET A O 1
ATOM 651 N N . ARG A 1 88 ? 5.076 5.743 -11.598 1.00 85.31 88 ARG A N 1
ATOM 652 C CA . ARG A 1 88 ? 4.723 6.520 -10.401 1.00 85.31 88 ARG A CA 1
ATOM 653 C C . ARG A 1 88 ? 4.403 5.596 -9.235 1.00 85.31 88 ARG A C 1
ATOM 655 O O . ARG A 1 88 ? 3.590 4.688 -9.369 1.00 85.31 88 ARG A O 1
ATOM 662 N N . ALA A 1 89 ? 5.003 5.870 -8.085 1.00 85.00 89 ALA A N 1
ATOM 663 C CA . ALA A 1 89 ? 4.726 5.218 -6.811 1.00 85.00 89 ALA A CA 1
ATOM 664 C C . ALA A 1 89 ? 4.196 6.251 -5.808 1.00 85.00 89 ALA A C 1
ATOM 666 O O . ALA A 1 89 ? 4.501 7.434 -5.931 1.00 85.00 89 ALA A O 1
ATOM 667 N N . ARG A 1 90 ? 3.408 5.837 -4.809 1.00 84.25 90 ARG A N 1
ATOM 668 C CA . ARG A 1 90 ? 2.903 6.740 -3.763 1.00 84.25 90 ARG A CA 1
ATOM 669 C C . ARG A 1 90 ? 3.055 6.133 -2.376 1.00 84.25 90 ARG A C 1
ATOM 671 O O . ARG A 1 90 ? 2.621 5.010 -2.147 1.00 84.25 90 ARG A O 1
ATOM 678 N N . THR A 1 91 ? 3.593 6.918 -1.449 1.00 84.69 91 THR A N 1
ATOM 679 C CA . THR A 1 91 ? 3.686 6.564 -0.029 1.00 84.69 91 THR A CA 1
ATOM 680 C C . THR A 1 91 ? 2.462 7.099 0.716 1.00 84.69 91 THR A C 1
ATOM 682 O O . THR A 1 91 ? 2.134 8.286 0.618 1.00 84.69 91 THR A O 1
ATOM 685 N N . LEU A 1 92 ? 1.776 6.227 1.463 1.00 83.69 92 LEU A N 1
ATOM 686 C CA . LEU A 1 92 ? 0.622 6.567 2.299 1.00 83.69 92 LEU A CA 1
ATOM 687 C C . LEU A 1 92 ? 0.934 6.271 3.769 1.00 83.69 92 LEU A C 1
ATOM 689 O O . LEU A 1 92 ? 1.470 5.215 4.093 1.00 83.69 92 LEU A O 1
ATOM 693 N N . TYR A 1 93 ? 0.551 7.190 4.656 1.00 84.88 93 TYR A N 1
ATOM 694 C CA . TYR A 1 93 ? 0.613 7.001 6.105 1.00 84.88 93 TYR A CA 1
ATOM 695 C C . TYR A 1 93 ? -0.811 6.844 6.633 1.00 84.88 93 TYR A C 1
ATOM 697 O O . TYR A 1 93 ? -1.632 7.747 6.479 1.00 84.88 93 TYR A O 1
ATOM 705 N N . LEU A 1 94 ? -1.111 5.693 7.232 1.00 86.56 94 LEU A N 1
ATOM 706 C CA . LEU A 1 94 ? -2.448 5.355 7.720 1.00 86.56 94 LEU A CA 1
ATOM 707 C C . LEU A 1 94 ? -2.471 5.373 9.251 1.00 86.56 94 LEU A C 1
ATOM 709 O O . LEU A 1 94 ? -1.534 4.912 9.900 1.00 86.56 94 LEU A O 1
ATOM 713 N N . ASN A 1 95 ? -3.553 5.887 9.838 1.00 88.69 95 ASN A N 1
ATOM 714 C CA . ASN A 1 95 ? -3.796 5.835 11.277 1.00 88.69 95 ASN A CA 1
ATOM 715 C C . ASN A 1 95 ? -5.277 5.552 11.575 1.00 88.69 95 ASN A C 1
ATOM 717 O O . ASN A 1 95 ? -6.157 5.781 10.746 1.00 88.69 95 ASN A O 1
ATOM 721 N N . LYS A 1 96 ? -5.555 5.017 12.767 1.00 84.56 96 LYS A N 1
ATOM 722 C CA . LYS A 1 96 ? -6.920 4.834 13.266 1.00 84.56 96 LYS A CA 1
ATOM 723 C C . LYS A 1 96 ? -6.923 4.821 14.791 1.00 84.56 96 LYS A C 1
ATOM 725 O O . LYS A 1 96 ? -6.266 3.978 15.395 1.00 84.56 96 LYS A O 1
ATOM 730 N N . GLY A 1 97 ? -7.677 5.740 15.392 1.00 86.00 97 GLY A N 1
ATOM 731 C CA . GLY A 1 97 ? -7.947 5.768 16.830 1.00 86.00 97 GLY A CA 1
ATOM 732 C C . GLY A 1 97 ? -9.287 5.116 17.170 1.00 86.00 97 GLY A C 1
ATOM 733 O O . GLY A 1 97 ? -10.253 5.248 16.415 1.00 86.00 97 GLY A O 1
ATOM 734 N N . TYR A 1 98 ? -9.335 4.439 18.315 1.00 83.62 98 TYR A N 1
ATOM 735 C CA . TYR A 1 98 ? -10.552 3.935 18.951 1.00 83.62 98 TYR A CA 1
ATOM 736 C C . TYR A 1 98 ? -10.584 4.425 20.401 1.00 83.62 98 TYR A C 1
ATOM 738 O O . TYR A 1 98 ? -9.532 4.589 21.016 1.00 83.62 98 TYR A O 1
ATOM 746 N N . GLY A 1 99 ? -11.778 4.661 20.939 1.00 78.94 99 GLY A N 1
ATOM 747 C CA . GLY A 1 99 ? -11.971 5.149 22.302 1.00 78.94 99 GLY A CA 1
ATOM 748 C C . GLY A 1 99 ? -13.200 4.524 22.948 1.00 78.94 99 GLY A C 1
ATOM 749 O O . GLY A 1 99 ? -14.085 4.025 22.252 1.00 78.94 99 GLY A O 1
ATOM 750 N N . VAL A 1 100 ? -13.226 4.546 24.278 1.00 79.69 100 VAL A N 1
ATOM 751 C CA . VAL A 1 100 ? -14.318 4.037 25.115 1.00 79.69 100 VAL A CA 1
ATOM 752 C C . VAL A 1 100 ? -14.576 5.072 26.208 1.00 79.69 100 VAL A C 1
ATOM 754 O O . VAL A 1 100 ? -13.624 5.605 26.774 1.00 79.69 100 VAL A O 1
ATOM 757 N N . SER A 1 101 ? -15.843 5.386 26.478 1.00 78.38 101 SER A N 1
ATOM 758 C CA . SER A 1 101 ? -16.254 6.234 27.602 1.00 78.38 101 SER A CA 1
ATOM 759 C C . SER A 1 101 ? -16.312 5.443 28.905 1.00 78.38 101 SER A C 1
ATOM 761 O O . SER A 1 101 ? -16.759 4.299 28.913 1.00 78.38 101 SER A O 1
ATOM 763 N N . ASP A 1 102 ? -15.934 6.091 30.005 1.00 71.69 102 ASP A N 1
ATOM 764 C CA . ASP A 1 102 ? -15.827 5.480 31.336 1.00 71.69 102 ASP A CA 1
ATOM 765 C C . ASP A 1 102 ? -17.165 4.897 31.825 1.00 71.69 102 ASP A C 1
ATOM 767 O O . ASP A 1 102 ? -17.276 3.700 32.065 1.00 71.69 102 ASP A O 1
ATOM 771 N N . LEU A 1 103 ? -18.242 5.692 31.770 1.00 71.75 103 LEU A N 1
ATOM 772 C CA . LEU A 1 103 ? -19.602 5.242 32.111 1.00 71.75 103 LEU A CA 1
ATOM 773 C C . LEU A 1 103 ? -20.067 4.028 31.280 1.00 71.75 103 LEU A C 1
ATOM 775 O O . LEU A 1 103 ? -20.874 3.220 31.730 1.00 71.75 103 LEU A O 1
ATOM 779 N N . THR A 1 104 ? -19.578 3.893 30.045 1.00 71.69 104 THR A N 1
ATOM 780 C CA . THR A 1 104 ? -19.920 2.756 29.179 1.00 71.69 104 THR A CA 1
ATOM 781 C C . THR A 1 104 ? -19.131 1.508 29.546 1.00 71.69 104 THR A C 1
ATOM 783 O O . THR A 1 104 ? -19.672 0.417 29.410 1.00 71.69 104 THR A O 1
ATOM 786 N N . ALA A 1 105 ? -17.887 1.651 30.006 1.00 68.88 105 ALA A N 1
ATOM 787 C CA . ALA A 1 105 ? -17.124 0.535 30.550 1.00 68.88 105 ALA A CA 1
ATOM 788 C C . ALA A 1 105 ? -17.752 0.031 31.857 1.00 68.88 105 ALA A C 1
ATOM 790 O O . ALA A 1 105 ? -17.897 -1.173 32.019 1.00 68.88 105 ALA A O 1
ATOM 791 N N . GLU A 1 106 ? -18.218 0.936 32.725 1.00 71.44 106 GLU A N 1
ATOM 792 C CA . GLU A 1 106 ? -18.892 0.573 33.981 1.00 71.44 106 GLU A CA 1
ATOM 793 C C . GLU A 1 106 ? -20.249 -0.113 33.768 1.00 71.44 106 GLU A C 1
ATOM 795 O O . GLU A 1 106 ? -20.595 -1.051 34.483 1.00 71.44 106 GLU A O 1
ATOM 800 N N . LEU A 1 107 ? -21.035 0.354 32.791 1.00 74.56 107 LEU A N 1
ATOM 801 C CA . LEU A 1 107 ? -22.348 -0.223 32.489 1.00 74.56 107 LEU A CA 1
ATOM 802 C C . LEU A 1 107 ? -22.246 -1.530 31.689 1.00 74.56 107 LEU A C 1
ATOM 804 O O . LEU A 1 107 ? -23.179 -2.335 31.675 1.00 74.56 107 LEU A O 1
AT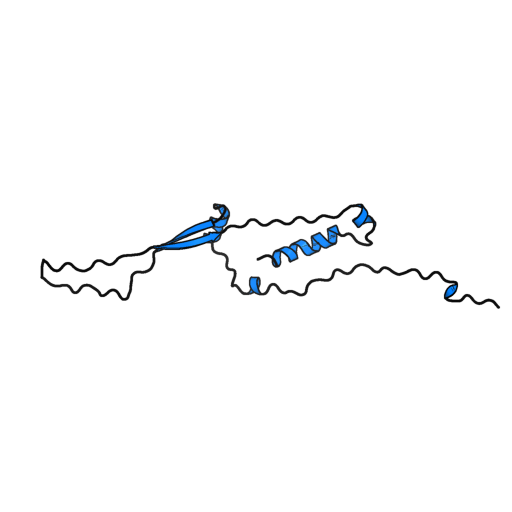OM 808 N N . ALA A 1 108 ? -21.135 -1.738 30.987 1.00 70.50 108 ALA A N 1
ATOM 809 C CA . ALA A 1 108 ? -20.900 -2.966 30.258 1.00 70.50 108 ALA A CA 1
ATOM 810 C C . ALA A 1 108 ? -20.490 -4.082 31.228 1.00 70.50 108 ALA A C 1
ATOM 812 O O . ALA A 1 108 ? -19.537 -3.958 31.985 1.00 70.50 108 ALA A O 1
ATOM 813 N N . ASN A 1 109 ? -21.126 -5.250 31.118 1.00 70.88 109 ASN A N 1
ATOM 814 C CA . ASN A 1 109 ? 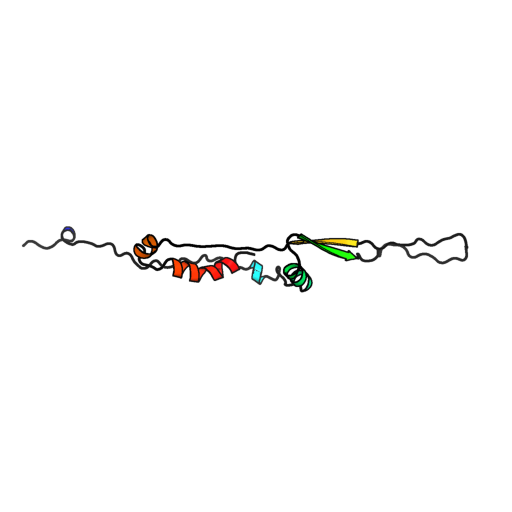-20.688 -6.472 31.812 1.00 70.88 109 ASN A CA 1
ATOM 815 C C . ASN A 1 109 ? -19.373 -7.060 31.230 1.00 70.88 109 ASN A C 1
ATOM 817 O O . ASN A 1 109 ? -19.117 -8.258 31.350 1.00 70.88 109 ASN A O 1
ATOM 821 N N . ALA A 1 110 ? -18.573 -6.252 30.523 1.00 71.81 110 ALA A N 1
ATOM 822 C CA . ALA A 1 110 ? -17.327 -6.630 29.863 1.00 71.81 110 ALA A CA 1
ATOM 823 C C . ALA A 1 110 ? -16.469 -5.390 29.565 1.00 71.81 110 ALA A C 1
ATOM 825 O O . ALA A 1 110 ? -17.011 -4.330 29.283 1.00 71.81 110 ALA A O 1
ATOM 826 N N . GLU A 1 111 ? -15.143 -5.557 29.516 1.00 80.56 111 GLU A N 1
ATOM 827 C CA . GLU A 1 111 ? -14.166 -4.498 29.211 1.00 80.56 111 GLU A CA 1
ATOM 828 C C . GLU A 1 111 ? -14.090 -4.182 27.698 1.00 80.56 111 GLU A C 1
ATOM 830 O O . GLU A 1 111 ? -13.426 -4.911 26.941 1.00 80.56 111 GLU A O 1
ATOM 835 N N . PRO A 1 112 ? -14.700 -3.084 27.198 1.00 79.19 112 PRO A N 1
ATOM 836 C CA . PRO A 1 112 ? -14.772 -2.819 25.757 1.00 79.19 112 PRO A CA 1
ATOM 837 C C . PRO A 1 112 ? -13.400 -2.462 25.167 1.00 79.19 112 PRO A C 1
ATOM 839 O O . PRO A 1 112 ? -13.105 -2.763 24.008 1.00 79.19 112 PRO A O 1
ATOM 842 N N . MET A 1 113 ? -12.517 -1.869 25.976 1.00 80.12 113 MET A N 1
ATOM 843 C CA . MET A 1 113 ? -11.156 -1.533 25.560 1.00 80.12 113 MET A CA 1
ATOM 844 C C . MET A 1 113 ? -10.311 -2.791 25.319 1.00 80.12 113 MET A C 1
ATOM 846 O O . MET A 1 113 ? -9.550 -2.852 24.349 1.00 80.12 113 MET A O 1
ATOM 850 N N . GLN A 1 114 ? -10.497 -3.830 26.141 1.00 82.88 114 GLN A N 1
ATOM 851 C CA . GLN A 1 114 ? -9.841 -5.121 25.943 1.00 82.88 114 GLN A CA 1
ATOM 852 C C . GLN A 1 114 ? -10.318 -5.791 24.646 1.00 82.88 114 GLN A C 1
ATOM 854 O O . GLN A 1 114 ? -9.507 -6.341 23.897 1.00 82.88 114 GLN A O 1
ATOM 859 N N . HIS A 1 115 ? -11.614 -5.691 24.333 1.00 81.25 115 HIS A N 1
ATOM 860 C CA . HIS A 1 115 ? -12.173 -6.196 23.079 1.00 81.25 115 HIS A CA 1
ATOM 861 C C . HIS A 1 115 ? -11.552 -5.516 21.848 1.00 81.25 115 HIS A C 1
ATOM 863 O O . HIS A 1 115 ? -11.133 -6.196 20.908 1.00 81.25 115 HIS A O 1
ATOM 869 N N . ILE A 1 116 ? -11.442 -4.183 21.867 1.00 82.38 116 ILE A N 1
ATOM 870 C CA . ILE A 1 116 ? -10.801 -3.407 20.795 1.00 82.38 116 ILE A CA 1
ATOM 871 C C . ILE A 1 116 ? -9.337 -3.829 20.637 1.00 82.38 116 ILE A C 1
ATOM 873 O O . ILE A 1 116 ? -8.904 -4.134 19.525 1.00 82.38 116 ILE A O 1
ATOM 877 N N . ARG A 1 117 ? -8.581 -3.913 21.741 1.00 83.00 117 ARG A N 1
ATOM 878 C CA . ARG A 1 117 ? -7.162 -4.300 21.723 1.00 83.00 117 ARG A CA 1
ATOM 879 C C . ARG A 1 117 ? -6.945 -5.669 21.080 1.00 83.00 117 ARG A C 1
ATOM 881 O O . ARG A 1 117 ? -6.055 -5.807 20.244 1.00 83.00 117 ARG A O 1
ATOM 888 N N . ASN A 1 118 ? -7.775 -6.651 21.424 1.00 84.19 118 ASN A N 1
ATOM 889 C CA . ASN A 1 118 ? -7.669 -8.012 20.893 1.00 84.19 118 ASN A CA 1
ATOM 890 C C . ASN A 1 118 ? -7.901 -8.086 19.372 1.00 84.19 118 ASN A C 1
ATOM 892 O O . ASN A 1 118 ? -7.462 -9.037 18.734 1.00 84.19 118 ASN A O 1
ATOM 896 N N . ARG A 1 119 ? -8.580 -7.093 18.781 1.00 82.31 119 ARG A N 1
ATOM 897 C CA . ARG A 1 119 ? -8.980 -7.085 17.363 1.00 82.31 119 ARG A CA 1
ATOM 898 C C . ARG A 1 119 ? -8.240 -6.071 16.511 1.00 82.31 119 ARG A C 1
ATOM 900 O O . ARG A 1 119 ? -8.244 -6.189 15.288 1.00 82.31 119 ARG A O 1
ATOM 907 N N . PHE A 1 120 ? -7.594 -5.092 17.132 1.00 84.56 120 PHE A N 1
ATOM 908 C CA . PHE A 1 120 ? -6.903 -4.027 16.416 1.00 84.56 120 PHE A CA 1
ATOM 909 C C . PHE A 1 120 ? -5.758 -4.554 15.539 1.00 84.56 120 PHE A C 1
ATOM 911 O O . PHE A 1 120 ? -5.541 -4.039 14.447 1.00 84.56 120 PHE A O 1
ATOM 918 N N . GLY A 1 121 ? -5.074 -5.624 15.961 1.00 82.75 121 GLY A N 1
ATOM 919 C CA . GLY A 1 121 ? -4.079 -6.303 15.121 1.00 82.75 121 GLY A CA 1
ATOM 920 C C . GLY A 1 121 ? -4.697 -6.868 13.837 1.00 82.75 121 GLY A C 1
ATOM 921 O O . GLY A 1 121 ? -4.269 -6.524 12.739 1.00 82.75 121 GLY A O 1
ATOM 922 N N . THR A 1 122 ? -5.763 -7.662 13.970 1.00 82.38 122 THR A N 1
ATOM 923 C CA . THR A 1 122 ? -6.503 -8.254 12.840 1.00 82.38 122 THR A CA 1
ATOM 924 C C . THR A 1 122 ? -7.186 -7.210 11.954 1.00 82.38 122 THR A C 1
ATOM 926 O O . THR A 1 122 ? -7.423 -7.450 10.775 1.00 82.38 122 THR A O 1
ATOM 929 N N . TYR A 1 123 ? -7.516 -6.031 12.484 1.00 82.75 123 TYR A N 1
ATOM 930 C CA . TYR A 1 123 ? -8.011 -4.926 11.663 1.00 82.75 123 TYR A CA 1
ATOM 931 C C . TYR A 1 123 ? -6.975 -4.524 10.604 1.00 82.75 123 TYR A C 1
ATOM 933 O O . TYR A 1 123 ? -7.315 -4.446 9.425 1.00 82.75 123 TYR A O 1
ATOM 941 N N . TRP A 1 124 ? -5.709 -4.346 10.994 1.00 83.06 124 TRP A N 1
ATOM 942 C CA . TRP A 1 124 ? -4.651 -3.938 10.065 1.00 83.06 124 TRP A CA 1
ATOM 943 C C . TRP A 1 124 ? -4.270 -5.017 9.059 1.00 83.06 124 TRP A C 1
ATOM 945 O O . TRP A 1 124 ? -3.895 -4.676 7.945 1.00 83.06 124 TRP A O 1
ATOM 955 N N . THR A 1 125 ? -4.447 -6.303 9.375 1.00 80.19 125 THR A N 1
ATOM 956 C CA . THR A 1 125 ? -4.223 -7.369 8.380 1.00 80.19 125 THR A CA 1
ATOM 957 C C . THR A 1 125 ? -5.215 -7.298 7.215 1.00 80.19 125 THR A C 1
ATOM 959 O O . THR A 1 125 ? -4.974 -7.885 6.165 1.00 80.19 125 THR A O 1
ATOM 962 N N . ARG A 1 126 ? -6.333 -6.578 7.383 1.00 79.44 126 ARG A N 1
ATOM 963 C CA . ARG A 1 126 ? -7.366 -6.376 6.357 1.00 79.44 126 ARG A CA 1
ATOM 964 C C . ARG A 1 126 ? -7.249 -5.044 5.617 1.00 79.44 126 ARG A C 1
ATOM 966 O O . ARG A 1 126 ? -7.994 -4.842 4.668 1.00 79.44 126 ARG A O 1
ATOM 973 N N . GLN A 1 127 ? -6.383 -4.135 6.061 1.00 75.56 127 GLN A N 1
ATOM 974 C CA . GLN A 1 127 ? -6.165 -2.842 5.409 1.00 75.56 127 GLN A CA 1
ATOM 975 C C . GLN A 1 127 ? -4.896 -2.944 4.555 1.00 75.56 127 GLN A C 1
ATOM 977 O O . GLN A 1 127 ? -3.791 -2.828 5.082 1.00 75.56 127 GLN A O 1
ATOM 982 N N . TRP A 1 128 ? -5.066 -3.208 3.261 1.00 69.62 128 TRP A N 1
ATOM 983 C CA . TRP A 1 128 ? -4.002 -3.293 2.256 1.00 69.62 128 TRP A CA 1
ATOM 984 C C . TRP A 1 128 ? -4.365 -2.467 1.022 1.00 69.62 128 TRP A C 1
ATOM 986 O O . TRP A 1 128 ? -5.578 -2.251 0.796 1.00 69.62 128 TRP A O 1
#

=== Feature glossary ===
Key to the feature types in this record:

— What the protein is —

Primary structure: the covalent order of the twenty standard amino acids along the backbone. Two proteins with the same sequence will (almost always) fold to the same structure; two with 30% identity often share a fold but not the details.

Database cross-references. InterPro integrates a dozen domain/family signature databases into unified entries with residue-range hits. GO terms attach function/process/location labels with evidence codes. CATH codes position the fold in a four-level structural taxonomy. Organism is the NCBI-taxonomy species name.

— Where its atoms are —

The mmCIF block holds the 3D Cartesian coordinates of each backbone atom (N, Cα, C, O) in ångströms. mmCIF is the PDB's canonical archive format — a tagged-loop text representation of the atomic model.

Six rendered views show the 3D structure from the faces of a cube — i.e. along ±x, ±y, ±z. Rendering representation is drawn randomly per protein from cartoon (secondary-structure ribbons), sticks (backbone bonds), or molecular surface; coloring is either N→C rainbow (blue at the N-terminus through red at the C-terminus) or one color per chain.

— Local backbone conformation —

DSSP 8-state secondary structure assigns each residue one of H (α-helix), G (3₁₀-helix), I (π-helix), E (extended β-strand), B (isolated β-bridge), T (hydrogen-bonded turn), S (bend), or '-' (coil). The assignment is computed from backbone hydrogen-bond geometry via the Kabsch–Sander algorithm.

P-SEA three-state annotation labels each residue as helix, strand, or coil based purely on the geometry of the Cα trace. It serves as a fallback when the full backbone (and thus DSSP) is unavailable.

The φ/ψ torsion pair specifies the backbone conformation at each residue. φ rotates about the N–Cα bond, ψ about the Cα–C bond. Steric clashes forbid most of the (φ, ψ) plane — the allowed regions (α-helix basin, β-sheet basin, left-handed helix) are the Ramachandran-allowed regions.

— Global shape and packing —

The geometric summary reports three shape descriptors. Rg (radius of gyration) measures how spread out the Cα atoms are about their centre of mass; compact globular proteins have small Rg, elongated or unfolded ones large. Cα contacts (<8 Å, |i−j|>4) count long-range residue pairs in spatial proximity — high for tightly packed folds, near zero for rods or random coil. The bounding-box extents give the protein's footprint along x, y, z in Å.

Accessible surface area quantifies burial. A residue with SASA near zero is packed into the hydrophobic core; one with SASA >100 Å² sits on the surface. Computed here via the Shrake–Rupley numerical algorithm with a 1.4 Å probe.

Plot images: a contact map (which residues are close in 3D, as an N×N binary image), a Ramachandran scatter (backbone torsion angles, revealing secondary-structure composition at a glance), and — for AlphaFold structures — a PAE heatmap (pairwise prediction confidence).

— Structural neighborhood —

The Foldseek 3Di string encodes local tertiary geometry as a 20-letter alphabet — one character per residue — derived from the relative positions of nearby Cα atoms. Unlike the amino-acid sequence, 3Di is a direct function of the 3D structure, so two proteins with the same fold have similar 3Di strings even at low sequence identity.

Nearest PDB neighbors are the top structural matches found by Foldseek when searching this structure against the entire Protein Data Bank. Each hit reports a TM-score (0 to 1; >0.5 almost always implies the same fold) and an E-value. These are *structural* homologs — they may share no detectable sequence similarity.

— Confidence and disorder —

For AlphaFold models, the B-factor field carries pLDDT — the model's own estimate of local accuracy on a 0–100 scale. Regions with pLDDT<50 should be treated as essentially unmodeled; they often correspond to intrinsically disordered segments.

B-factor (Debye–Waller factor) reflects atomic displacement in the crystal lattice. It is an experimental observable (units Å²), not a prediction; low values mean the atom is pinned down, high values mean it moves or is heterogeneous across the crystal.

Predicted aligned error is AlphaFold's pairwise confidence. Unlike pLDDT (per-residue), PAE is per-residue-pair and captures whether two parts of the structure are correctly placed relative to each other. Units are ångströms of expected positional error.